Protein AF-A0A1R0WGQ3-F1 (afdb_monomer_lite)

Structure (mmCIF, N/CA/C/O backbone):
data_AF-A0A1R0WGQ3-F1
#
_entry.id   AF-A0A1R0WGQ3-F1
#
loop_
_atom_site.group_PDB
_atom_site.id
_atom_site.type_symbol
_atom_site.label_atom_id
_atom_site.label_alt_id
_atom_site.lab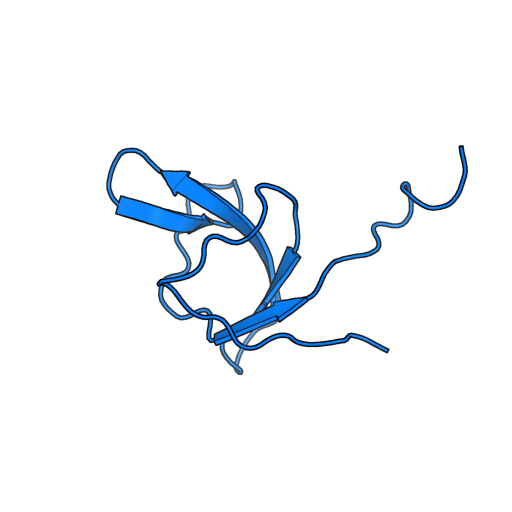el_comp_id
_atom_site.label_asym_id
_atom_site.label_entity_id
_atom_site.label_seq_id
_atom_site.pdbx_PDB_ins_code
_atom_site.Cartn_x
_atom_site.Cartn_y
_atom_site.Cartn_z
_atom_site.occupancy
_atom_site.B_iso_or_equiv
_atom_site.auth_seq_id
_atom_site.auth_comp_id
_atom_site.auth_asym_id
_atom_s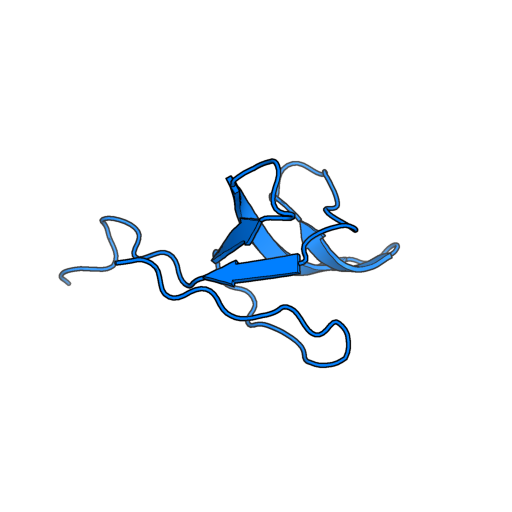ite.auth_atom_id
_atom_site.pdbx_PDB_model_num
ATOM 1 N N . MET A 1 1 ? -13.823 4.663 11.772 1.00 76.56 1 MET A N 1
ATOM 2 C CA . MET A 1 1 ? -14.138 4.354 10.358 1.00 76.56 1 MET A CA 1
ATOM 3 C C . MET A 1 1 ? -12.885 4.634 9.545 1.00 76.56 1 MET A C 1
ATOM 5 O O . MET A 1 1 ? -12.326 5.710 9.717 1.00 76.56 1 MET A O 1
ATOM 9 N N . ILE A 1 2 ? -12.401 3.671 8.757 1.00 83.25 2 ILE A N 1
ATOM 10 C CA . ILE A 1 2 ? -11.162 3.825 7.975 1.00 83.25 2 ILE A CA 1
ATOM 11 C C . ILE A 1 2 ? -11.460 4.682 6.740 1.00 83.25 2 ILE A C 1
ATOM 13 O O . ILE A 1 2 ? -12.412 4.399 6.016 1.00 83.25 2 ILE A O 1
ATOM 17 N N . GLN A 1 3 ? -10.659 5.724 6.518 1.00 90.12 3 GLN A N 1
ATOM 18 C CA . GLN A 1 3 ? -10.778 6.614 5.362 1.00 90.12 3 GLN A CA 1
ATOM 19 C C . GLN A 1 3 ? -9.785 6.186 4.280 1.00 90.12 3 GLN A C 1
ATOM 21 O O . GLN A 1 3 ? -8.606 6.537 4.330 1.00 90.12 3 GLN A O 1
ATOM 26 N N . TRP A 1 4 ? -10.263 5.409 3.311 1.00 92.44 4 TRP A N 1
ATOM 27 C CA . TRP A 1 4 ? -9.448 4.938 2.195 1.00 92.44 4 TRP A CA 1
ATOM 28 C C . TRP A 1 4 ? -9.205 6.046 1.169 1.00 92.44 4 TRP A C 1
ATOM 30 O O . TRP A 1 4 ? -10.134 6.698 0.695 1.00 92.44 4 TRP A O 1
ATOM 40 N N . LYS A 1 5 ? -7.942 6.228 0.790 1.00 94.00 5 LYS A N 1
ATOM 41 C CA . LYS A 1 5 ? -7.481 7.129 -0.267 1.00 94.00 5 LYS A CA 1
ATOM 42 C C . LYS A 1 5 ? -7.052 6.286 -1.465 1.00 94.00 5 LYS A C 1
ATOM 44 O O . LYS A 1 5 ? -6.339 5.297 -1.306 1.00 94.00 5 LYS A O 1
ATOM 49 N N . LYS A 1 6 ? -7.487 6.665 -2.669 1.00 94.62 6 LYS A N 1
ATOM 50 C CA . LYS A 1 6 ? -7.061 6.001 -3.909 1.00 94.62 6 LYS A CA 1
ATOM 51 C C . LYS A 1 6 ? -5.576 6.261 -4.145 1.00 94.62 6 LYS A C 1
ATOM 53 O O . LYS A 1 6 ? -5.133 7.407 -4.080 1.00 94.62 6 LYS A O 1
ATOM 58 N N . TYR A 1 7 ? -4.826 5.203 -4.420 1.00 91.81 7 TYR A N 1
ATOM 5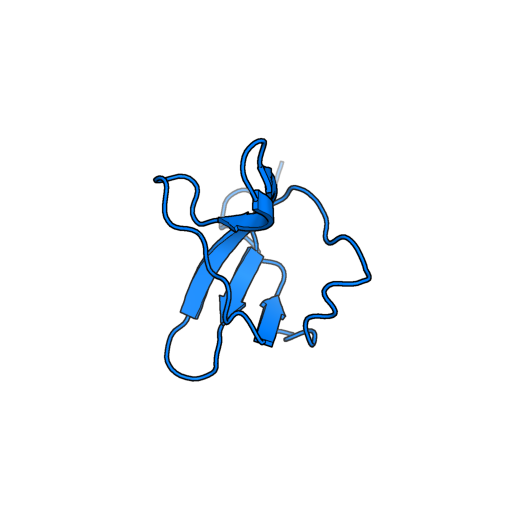9 C CA . TYR A 1 7 ? -3.406 5.295 -4.716 1.00 91.81 7 TYR A CA 1
ATOM 60 C C . TYR A 1 7 ? -3.177 5.884 -6.117 1.00 91.81 7 TYR A C 1
ATOM 62 O O . TYR A 1 7 ? -3.808 5.474 -7.092 1.00 91.81 7 TYR A O 1
ATOM 70 N N . ASP A 1 8 ? -2.275 6.863 -6.203 1.00 89.94 8 ASP A N 1
ATOM 71 C CA . ASP A 1 8 ? -1.779 7.449 -7.448 1.00 89.94 8 ASP A CA 1
ATOM 72 C C . ASP A 1 8 ? -0.249 7.319 -7.450 1.00 89.94 8 ASP A C 1
ATOM 74 O O . A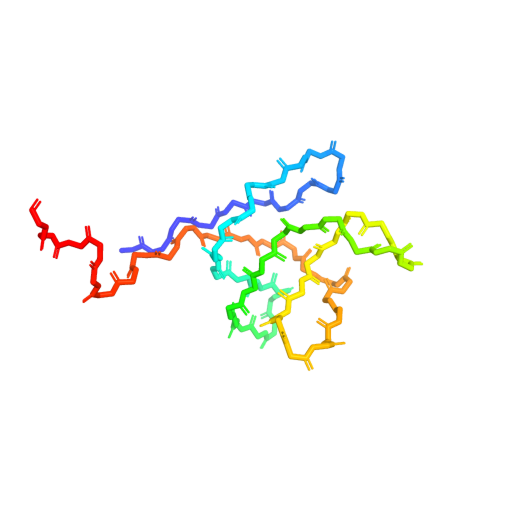SP A 1 8 ? 0.414 8.030 -6.693 1.00 89.94 8 ASP A O 1
ATOM 78 N N . PRO A 1 9 ? 0.342 6.445 -8.284 1.00 83.62 9 PRO A N 1
ATOM 79 C CA . PRO A 1 9 ? 1.785 6.204 -8.282 1.00 83.62 9 PRO A CA 1
ATOM 80 C C . PRO A 1 9 ? 2.613 7.428 -8.694 1.00 83.62 9 PRO A C 1
ATOM 82 O O . PRO A 1 9 ? 3.821 7.453 -8.477 1.00 83.62 9 PRO A O 1
ATOM 85 N N . ARG A 1 10 ? 1.989 8.466 -9.269 1.00 83.62 10 ARG A N 1
ATOM 86 C CA . ARG A 1 10 ? 2.661 9.727 -9.622 1.00 83.62 10 ARG A CA 1
ATOM 87 C C . ARG A 1 10 ? 2.783 10.682 -8.439 1.00 83.62 10 ARG A C 1
ATOM 89 O O . ARG A 1 10 ? 3.489 11.683 -8.546 1.00 83.62 10 ARG A O 1
ATOM 96 N N . LYS A 1 11 ? 2.078 10.413 -7.338 1.00 81.31 11 LYS A N 1
ATOM 97 C CA . LYS A 1 11 ? 2.083 11.245 -6.137 1.00 81.31 11 LYS A CA 1
ATOM 98 C C . LYS A 1 11 ? 2.751 10.471 -5.005 1.00 81.31 11 LYS A C 1
ATOM 100 O O . LYS A 1 11 ? 2.220 9.441 -4.592 1.00 81.31 11 LYS A O 1
ATOM 105 N N . PRO A 1 12 ? 3.902 10.937 -4.498 1.00 70.81 12 PRO A N 1
ATOM 106 C CA . PRO A 1 12 ? 4.554 10.268 -3.387 1.00 70.81 12 PRO A CA 1
ATOM 107 C C . PRO A 1 12 ? 3.648 10.313 -2.156 1.00 70.81 12 PRO A C 1
ATOM 109 O O . PRO A 1 12 ? 3.071 11.352 -1.826 1.00 70.81 12 PRO A O 1
ATOM 112 N N . VAL A 1 13 ? 3.525 9.172 -1.487 1.00 79.44 13 VAL A N 1
ATOM 113 C CA . VAL A 1 13 ? 2.890 9.058 -0.176 1.00 79.44 13 VAL A CA 1
ATOM 114 C C . VAL A 1 13 ? 3.992 9.165 0.889 1.00 79.44 13 VAL A C 1
ATOM 116 O O . VAL A 1 13 ? 5.173 8.952 0.603 1.00 79.44 13 VAL A O 1
ATOM 119 N N . SER A 1 14 ? 3.634 9.596 2.099 1.00 78.12 14 SER A N 1
ATOM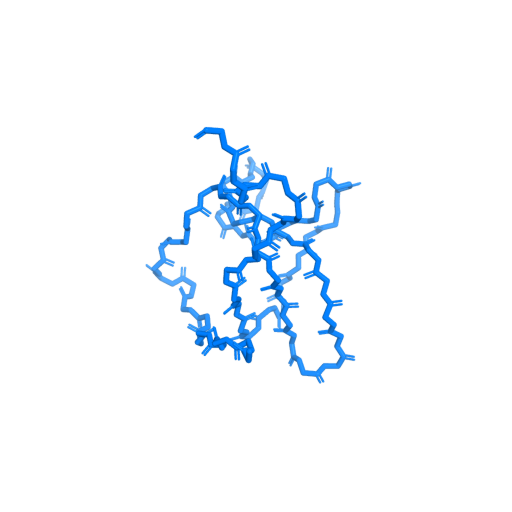 120 C CA . SER A 1 14 ? 4.600 9.807 3.184 1.00 78.12 14 SER A CA 1
ATOM 121 C C . SER A 1 14 ? 5.319 8.503 3.566 1.00 78.12 14 SER A C 1
ATOM 123 O O . SER A 1 14 ? 4.752 7.419 3.454 1.00 78.12 14 SER A O 1
ATOM 125 N N . HIS A 1 15 ? 6.550 8.600 4.072 1.00 85.50 15 HIS A N 1
ATOM 126 C CA . HIS A 1 15 ? 7.359 7.464 4.544 1.00 85.50 15 HIS A CA 1
ATOM 127 C C . HIS A 1 15 ? 6.931 6.976 5.945 1.00 85.50 15 HIS A C 1
ATOM 129 O O . HIS A 1 15 ? 7.771 6.719 6.806 1.00 85.50 15 HIS A O 1
ATOM 135 N N . ILE A 1 16 ? 5.627 6.887 6.200 1.00 86.94 16 ILE A N 1
ATOM 136 C CA . ILE A 1 16 ? 5.061 6.368 7.453 1.00 86.94 16 ILE A CA 1
ATOM 137 C C . ILE A 1 16 ? 4.288 5.072 7.178 1.00 86.94 16 ILE A C 1
ATOM 139 O O . ILE A 1 16 ? 3.975 4.784 6.021 1.00 86.94 16 ILE A O 1
ATOM 143 N N . PRO A 1 17 ? 3.977 4.264 8.203 1.00 89.75 17 PRO A N 1
ATOM 144 C CA . PRO A 1 17 ? 3.122 3.097 8.029 1.00 89.75 17 PRO A CA 1
ATOM 145 C C . PRO A 1 17 ? 1.689 3.482 7.634 1.00 89.75 17 PRO A C 1
ATOM 147 O O . PRO A 1 17 ? 1.067 4.341 8.253 1.00 89.75 17 PRO A O 1
ATOM 150 N N . TYR A 1 18 ? 1.144 2.781 6.646 1.00 92.19 18 TYR A N 1
ATOM 151 C CA . TYR A 1 18 ? -0.254 2.852 6.228 1.00 92.19 18 TYR A CA 1
ATOM 152 C C . TYR A 1 18 ? -0.874 1.458 6.237 1.00 92.19 18 TYR A C 1
ATOM 154 O O . TYR A 1 18 ? -0.176 0.450 6.107 1.00 92.19 18 TYR A O 1
ATOM 162 N N . LEU A 1 19 ? -2.201 1.402 6.324 1.00 93.00 19 LEU A N 1
ATOM 163 C CA . LEU A 1 19 ? -2.946 0.268 5.790 1.00 93.00 19 LEU A CA 1
ATOM 164 C C . LEU A 1 19 ? -3.005 0.404 4.273 1.00 93.00 19 LEU A C 1
ATOM 166 O O . LEU A 1 19 ? -3.307 1.484 3.770 1.00 93.00 19 LEU A O 1
ATOM 170 N N . VAL A 1 20 ? -2.764 -0.681 3.550 1.00 93.94 20 VAL A N 1
ATOM 171 C CA . VAL A 1 20 ? -2.887 -0.737 2.091 1.00 93.94 20 VAL A CA 1
ATOM 172 C C . VAL A 1 20 ? -3.756 -1.910 1.671 1.00 93.94 20 VAL A C 1
ATOM 174 O O . VAL A 1 20 ? -3.865 -2.906 2.389 1.00 93.94 20 VAL A O 1
ATOM 177 N N . THR A 1 21 ? -4.385 -1.786 0.507 1.00 94.94 21 THR A N 1
ATOM 178 C CA . THR A 1 21 ? -5.230 -2.833 -0.066 1.00 94.94 21 THR A CA 1
ATOM 179 C C . THR A 1 21 ? -5.228 -2.776 -1.586 1.00 94.94 21 THR A C 1
ATOM 181 O O . THR A 1 21 ? -5.099 -1.702 -2.180 1.00 94.94 21 THR A O 1
ATOM 184 N N . ASN A 1 22 ? -5.395 -3.939 -2.206 1.00 94.75 22 ASN A N 1
ATOM 185 C CA . ASN A 1 22 ? -5.711 -4.092 -3.623 1.00 94.75 22 ASN A CA 1
ATOM 186 C C . ASN A 1 22 ? -7.203 -4.432 -3.864 1.00 94.75 22 ASN A C 1
ATOM 188 O O . ASN A 1 22 ? -7.657 -4.353 -5.001 1.00 94.75 22 ASN A O 1
ATOM 192 N N . GLY A 1 23 ? -7.970 -4.735 -2.807 1.00 94.06 23 GLY A N 1
ATOM 193 C CA . GLY A 1 23 ? -9.347 -5.247 -2.853 1.00 94.06 23 GLY A CA 1
ATOM 194 C C . GLY A 1 23 ? -9.502 -6.671 -2.300 1.00 94.06 23 GLY A C 1
ATOM 195 O O . GLY A 1 23 ? -10.558 -6.992 -1.762 1.00 94.06 23 GLY A O 1
ATOM 196 N N . ASP A 1 24 ? -8.440 -7.477 -2.348 1.00 94.69 24 ASP A N 1
ATOM 197 C CA . ASP A 1 24 ? -8.430 -8.879 -1.910 1.00 94.69 24 ASP A CA 1
ATOM 198 C C . ASP A 1 24 ? -7.811 -9.057 -0.516 1.00 94.69 24 ASP A C 1
ATOM 200 O O . ASP A 1 24 ? -8.174 -9.972 0.223 1.00 94.69 24 ASP A O 1
ATOM 204 N N . TYR A 1 25 ? -6.887 -8.170 -0.130 1.00 91.75 25 TYR A N 1
ATOM 205 C CA . TYR A 1 25 ? -6.249 -8.181 1.188 1.00 91.75 25 TYR A CA 1
ATOM 206 C C . TYR A 1 25 ? -6.103 -6.783 1.788 1.00 91.75 25 TYR A C 1
ATOM 208 O O . TYR A 1 25 ? -6.141 -5.770 1.090 1.00 91.75 25 TYR A O 1
ATOM 216 N N . VAL A 1 26 ? -5.882 -6.737 3.103 1.00 93.06 26 VAL A N 1
ATOM 217 C CA . VAL A 1 26 ? -5.501 -5.528 3.842 1.00 93.06 26 VAL A CA 1
ATOM 218 C C . VAL A 1 26 ? -4.272 -5.843 4.689 1.00 93.06 26 VAL A C 1
ATOM 220 O O . VAL A 1 26 ? -4.298 -6.789 5.473 1.00 93.06 26 VAL A O 1
ATOM 223 N N . LEU A 1 27 ? -3.204 -5.057 4.548 1.00 92.00 27 LEU A N 1
ATOM 224 C CA . LEU A 1 27 ? -1.961 -5.229 5.314 1.00 92.00 27 LEU A CA 1
ATOM 225 C C . LEU A 1 27 ? -1.296 -3.882 5.628 1.00 92.00 27 LEU A C 1
ATOM 227 O O . LEU A 1 27 ? -1.717 -2.843 5.118 1.00 92.00 27 LEU A O 1
ATOM 231 N N . LYS A 1 28 ? -0.252 -3.895 6.465 1.00 92.19 28 LYS A N 1
ATOM 232 C CA . LYS A 1 28 ? 0.554 -2.708 6.784 1.00 92.19 28 LYS A CA 1
ATOM 233 C C . LYS A 1 28 ? 1.722 -2.567 5.802 1.00 92.19 28 LYS A C 1
ATOM 235 O O . LYS A 1 28 ? 2.474 -3.519 5.634 1.00 92.19 28 LYS A O 1
ATOM 240 N N . ALA A 1 29 ? 1.911 -1.386 5.217 1.00 92.50 29 ALA A N 1
ATOM 241 C CA . ALA A 1 29 ? 3.037 -1.097 4.326 1.00 92.50 29 ALA A CA 1
ATOM 242 C C . ALA A 1 29 ? 3.520 0.356 4.448 1.00 92.50 29 ALA A C 1
ATOM 244 O O . ALA A 1 29 ? 2.816 1.212 4.982 1.00 92.50 29 ALA A O 1
ATOM 245 N N . ILE A 1 30 ? 4.719 0.636 3.939 1.00 91.75 30 ILE A N 1
ATOM 246 C CA . ILE A 1 30 ? 5.316 1.974 3.847 1.00 91.75 30 ILE A CA 1
ATOM 247 C C . ILE A 1 30 ? 5.548 2.296 2.369 1.00 91.75 30 ILE A C 1
ATOM 249 O O . ILE A 1 30 ? 6.021 1.443 1.615 1.00 91.75 30 ILE A O 1
ATOM 253 N N . HIS A 1 31 ? 5.218 3.521 1.951 1.00 91.25 31 HIS A N 1
ATOM 254 C CA . HIS A 1 31 ? 5.566 4.021 0.620 1.00 91.25 31 HIS A CA 1
ATOM 255 C C . HIS A 1 31 ? 6.943 4.674 0.687 1.00 91.25 31 HIS A C 1
ATOM 257 O O . HIS A 1 31 ? 7.123 5.687 1.361 1.00 91.25 31 HIS A O 1
ATOM 263 N N . ALA A 1 32 ? 7.931 4.067 0.037 1.00 89.19 32 ALA A N 1
ATOM 264 C CA . ALA A 1 32 ? 9.319 4.503 0.122 1.00 89.19 32 ALA A CA 1
ATOM 265 C C . ALA A 1 32 ? 10.065 4.289 -1.193 1.00 89.19 32 ALA A C 1
ATOM 267 O O . ALA A 1 32 ? 9.646 3.505 -2.047 1.00 89.19 32 ALA A O 1
ATOM 268 N N . ASN A 1 33 ? 11.201 4.970 -1.345 1.00 86.75 33 ASN A N 1
ATOM 269 C CA . ASN A 1 33 ? 12.122 4.716 -2.446 1.00 86.75 33 ASN A CA 1
ATOM 270 C C . ASN A 1 33 ? 13.031 3.519 -2.136 1.00 86.75 33 ASN A C 1
ATOM 272 O O . ASN A 1 33 ? 13.935 3.614 -1.303 1.00 86.75 33 ASN A O 1
ATOM 276 N N . TYR A 1 34 ? 12.820 2.411 -2.839 1.00 83.06 34 TYR A N 1
ATOM 277 C CA . TYR A 1 34 ? 13.650 1.217 -2.750 1.00 83.06 34 TYR A CA 1
ATOM 278 C C . TYR A 1 34 ? 14.639 1.191 -3.914 1.00 83.06 34 TYR A C 1
ATOM 280 O O . TYR A 1 34 ? 14.258 1.326 -5.074 1.00 83.06 34 TYR A O 1
ATOM 288 N N . ARG A 1 35 ? 15.925 0.978 -3.611 1.00 81.69 35 ARG A N 1
ATOM 289 C CA . ARG A 1 35 ? 17.042 1.131 -4.563 1.00 81.69 35 ARG A CA 1
ATOM 290 C C . ARG A 1 35 ? 16.859 0.396 -5.901 1.00 81.69 35 ARG A C 1
ATOM 292 O O . ARG A 1 35 ? 17.353 0.881 -6.912 1.00 81.69 35 ARG A O 1
ATOM 299 N N . GLU A 1 36 ? 16.191 -0.754 -5.904 1.00 80.88 36 GLU A N 1
ATOM 300 C CA . GLU A 1 36 ? 16.078 -1.641 -7.073 1.00 80.88 36 GLU A CA 1
ATOM 301 C C . GLU A 1 36 ? 14.823 -1.403 -7.924 1.00 80.88 36 GLU A C 1
ATOM 303 O O . GLU A 1 36 ? 14.817 -1.724 -9.108 1.00 80.88 36 GLU A O 1
ATOM 308 N N . VAL A 1 37 ? 13.768 -0.832 -7.340 1.00 82.69 37 VAL A N 1
ATOM 309 C CA . VAL A 1 37 ? 12.435 -0.728 -7.967 1.00 82.69 37 VAL A CA 1
ATOM 310 C C . VAL A 1 37 ? 11.878 0.697 -7.974 1.00 82.69 37 VAL A C 1
ATOM 312 O O . VAL A 1 37 ? 10.853 0.963 -8.596 1.00 82.69 37 VAL A O 1
ATOM 315 N N . GLY A 1 38 ? 12.560 1.633 -7.315 1.00 83.88 38 GLY A N 1
ATOM 316 C CA . GLY A 1 38 ? 12.106 3.004 -7.154 1.00 83.88 38 GLY A CA 1
ATOM 317 C C . GLY A 1 38 ? 11.048 3.148 -6.061 1.00 83.88 38 GLY A C 1
ATOM 318 O O . GLY A 1 38 ? 10.999 2.387 -5.092 1.00 83.88 38 GLY A O 1
ATOM 319 N N . TYR A 1 39 ? 10.211 4.174 -6.201 1.00 86.25 39 TYR A N 1
ATOM 320 C CA . TYR A 1 39 ? 9.213 4.536 -5.200 1.00 86.25 39 TYR A CA 1
ATOM 321 C C . TYR A 1 39 ? 8.004 3.592 -5.259 1.00 86.25 39 TYR A C 1
ATOM 323 O O . TYR A 1 39 ? 7.232 3.630 -6.215 1.00 86.25 39 TYR A O 1
ATOM 331 N N . THR A 1 40 ? 7.829 2.747 -4.244 1.00 89.19 40 THR A N 1
ATOM 332 C CA . THR A 1 40 ? 6.757 1.740 -4.199 1.00 89.19 40 THR A CA 1
ATOM 333 C C . THR A 1 40 ? 6.331 1.423 -2.764 1.00 89.19 40 THR A C 1
ATOM 335 O O . THR A 1 40 ? 6.882 1.966 -1.807 1.00 89.19 40 THR A O 1
ATOM 338 N N . TRP A 1 41 ? 5.308 0.584 -2.614 1.00 92.31 41 TRP A N 1
ATOM 339 C CA . TRP A 1 41 ? 4.853 0.058 -1.332 1.00 92.31 41 TRP A CA 1
ATOM 340 C C . TRP A 1 41 ? 5.642 -1.194 -0.953 1.00 92.31 41 TRP A C 1
ATOM 342 O O . TRP A 1 41 ? 5.794 -2.108 -1.766 1.00 92.31 41 TRP A O 1
ATOM 352 N N . GLY A 1 42 ? 6.101 -1.249 0.295 1.00 91.31 42 GLY A N 1
ATOM 353 C CA . GLY A 1 42 ? 6.710 -2.441 0.874 1.00 91.31 42 GLY A CA 1
ATOM 354 C C . GLY A 1 42 ? 6.280 -2.656 2.319 1.00 91.31 42 GLY A C 1
ATOM 355 O O . GLY A 1 42 ? 6.031 -1.704 3.058 1.00 91.31 42 GLY A O 1
ATOM 356 N N . ASP A 1 43 ? 6.192 -3.915 2.729 1.00 87.56 43 ASP A N 1
ATOM 357 C CA . ASP A 1 43 ? 5.790 -4.317 4.086 1.00 87.56 43 ASP A CA 1
ATOM 358 C C . ASP A 1 43 ? 6.918 -4.212 5.132 1.00 87.56 43 ASP A C 1
ATOM 360 O O . ASP A 1 43 ? 6.685 -4.358 6.330 1.00 87.56 43 ASP A O 1
ATOM 364 N N . GLY A 1 44 ? 8.141 -3.908 4.688 1.00 74.56 44 GLY A N 1
ATOM 365 C CA . GLY A 1 44 ? 9.335 -3.833 5.531 1.00 74.56 44 GLY A CA 1
ATOM 366 C C . GLY A 1 44 ? 10.070 -5.167 5.701 1.00 74.56 44 GLY A C 1
ATOM 367 O O . GLY A 1 44 ? 11.218 -5.155 6.140 1.00 74.56 44 GLY A O 1
ATOM 368 N N . GLU A 1 45 ? 9.479 -6.291 5.284 1.00 70.94 45 GLU A N 1
ATOM 369 C CA . GLU A 1 45 ? 10.061 -7.639 5.396 1.00 70.94 45 GLU A CA 1
ATOM 370 C C . GLU A 1 45 ? 10.600 -8.199 4.070 1.00 70.94 45 GLU A C 1
ATOM 372 O O . GLU A 1 45 ? 11.117 -9.316 4.050 1.00 70.94 45 GLU A O 1
ATOM 377 N N . ARG A 1 46 ? 10.613 -7.367 3.013 1.00 61.84 46 ARG A N 1
ATOM 378 C CA . ARG A 1 46 ? 11.188 -7.564 1.656 1.00 61.84 46 ARG A CA 1
ATOM 379 C C . ARG A 1 46 ? 10.164 -7.848 0.553 1.00 61.84 46 ARG A C 1
ATOM 381 O O . ARG A 1 46 ? 10.585 -8.025 -0.590 1.00 61.84 46 ARG A O 1
ATOM 388 N N . ALA A 1 47 ? 8.859 -7.848 0.832 1.00 76.69 47 ALA A N 1
ATOM 389 C CA . ALA A 1 47 ? 7.864 -7.954 -0.231 1.00 76.69 47 ALA A CA 1
ATOM 390 C C . ALA A 1 47 ? 7.509 -6.565 -0.783 1.00 76.69 47 ALA A C 1
ATOM 392 O O . ALA A 1 47 ? 7.106 -5.661 -0.047 1.00 76.69 47 ALA A O 1
ATOM 393 N N . PHE A 1 48 ? 7.660 -6.398 -2.098 1.00 88.38 48 PHE A N 1
ATOM 394 C CA . PHE A 1 48 ? 7.082 -5.268 -2.822 1.00 88.38 48 PHE A CA 1
ATOM 395 C C . PHE A 1 48 ? 5.617 -5.558 -3.126 1.00 88.38 48 PHE A C 1
ATOM 397 O O . PHE A 1 48 ? 5.256 -6.693 -3.435 1.00 88.38 48 PHE A O 1
ATOM 404 N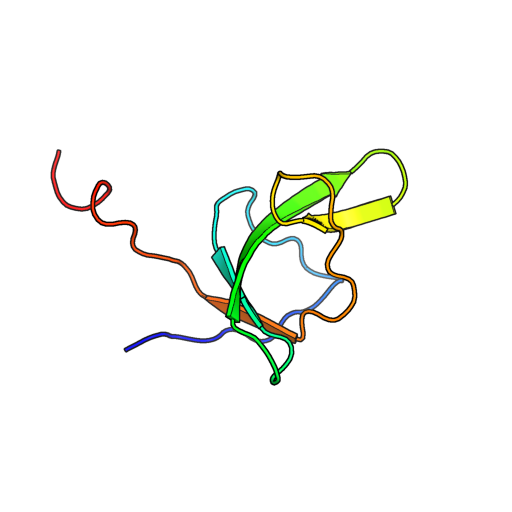 N . LEU A 1 49 ? 4.791 -4.519 -3.085 1.00 90.00 49 LEU A N 1
ATOM 405 C CA . LEU A 1 49 ? 3.345 -4.623 -3.258 1.00 90.00 49 LEU A CA 1
ATOM 406 C C . LEU A 1 49 ? 2.927 -3.810 -4.493 1.00 90.00 49 LEU A C 1
ATOM 408 O O . LEU A 1 49 ? 2.516 -2.652 -4.365 1.00 90.00 49 LEU A O 1
ATOM 412 N N . PRO A 1 50 ? 3.107 -4.358 -5.709 1.00 87.31 50 PRO A N 1
ATOM 413 C CA . PRO A 1 50 ? 2.914 -3.612 -6.953 1.00 87.31 50 PRO A CA 1
ATOM 414 C C . PRO A 1 50 ? 1.443 -3.318 -7.282 1.00 87.31 50 PRO A C 1
ATOM 416 O O . PRO A 1 50 ? 1.162 -2.487 -8.141 1.00 87.31 50 PRO A O 1
ATOM 419 N N . ASP A 1 51 ? 0.508 -3.996 -6.627 1.00 91.75 51 ASP A N 1
ATOM 420 C CA . ASP A 1 51 ? -0.924 -4.019 -6.927 1.00 91.75 51 ASP A CA 1
ATOM 421 C C . ASP A 1 51 ? -1.780 -3.239 -5.917 1.00 91.75 51 ASP A C 1
ATOM 423 O O . ASP A 1 51 ? -3.008 -3.297 -5.961 1.00 91.75 51 ASP A O 1
ATOM 427 N N . VAL A 1 52 ? -1.159 -2.455 -5.030 1.00 93.75 52 VAL A N 1
ATOM 428 C CA . VAL A 1 52 ? -1.883 -1.568 -4.109 1.00 93.75 52 VAL A CA 1
ATOM 429 C C . VAL A 1 52 ? -2.761 -0.591 -4.894 1.00 93.75 52 VAL A C 1
ATOM 431 O O . VAL A 1 52 ? -2.285 0.148 -5.752 1.00 93.75 52 VAL A O 1
ATOM 434 N N . THR A 1 53 ? -4.051 -0.538 -4.559 1.00 95.44 53 THR A N 1
ATOM 435 C CA . THR A 1 53 ? -5.020 0.381 -5.176 1.00 95.44 53 THR A CA 1
ATOM 436 C C . THR A 1 53 ? -5.475 1.478 -4.221 1.00 95.44 53 THR A C 1
ATOM 438 O O . THR A 1 53 ? -5.834 2.568 -4.673 1.00 95.44 53 THR A O 1
ATOM 441 N N . HIS A 1 54 ? -5.450 1.222 -2.911 1.00 95.62 54 HIS A N 1
ATOM 442 C CA . HIS A 1 54 ? -5.852 2.178 -1.883 1.00 95.62 54 HIS A CA 1
ATOM 443 C C . HIS A 1 54 ? -4.964 2.084 -0.647 1.00 95.62 54 HIS A C 1
ATOM 445 O O . HIS A 1 54 ? -4.387 1.040 -0.345 1.00 95.62 54 HIS A O 1
ATOM 451 N N . TYR A 1 55 ? -4.901 3.187 0.091 1.00 94.31 55 TYR A N 1
ATOM 452 C CA . TYR A 1 55 ? -4.183 3.283 1.351 1.00 94.31 55 TYR A CA 1
ATOM 453 C C . TYR A 1 55 ? -4.964 4.122 2.365 1.00 94.31 55 TYR A C 1
ATOM 455 O O . TYR A 1 55 ? -5.782 4.962 1.991 1.00 94.31 55 TYR A O 1
ATOM 463 N N . ALA A 1 56 ? -4.730 3.902 3.650 1.00 93.12 56 ALA A N 1
ATOM 464 C CA . ALA A 1 56 ? -5.325 4.668 4.735 1.00 93.12 56 ALA A CA 1
ATOM 465 C C . ALA A 1 56 ? -4.315 4.841 5.867 1.00 93.12 56 ALA A C 1
ATOM 467 O O . ALA A 1 56 ? -3.530 3.937 6.155 1.00 93.12 56 ALA A O 1
ATOM 468 N N . GLU A 1 57 ? -4.319 6.016 6.494 1.00 90.38 57 GLU A N 1
ATOM 469 C CA . GLU A 1 57 ? -3.500 6.266 7.683 1.00 90.38 57 GLU A CA 1
ATOM 470 C C . GLU A 1 57 ? -3.934 5.308 8.788 1.00 90.38 57 GLU A C 1
ATOM 472 O O . GLU A 1 57 ? -5.129 5.072 8.995 1.00 90.38 57 GLU A O 1
ATOM 477 N N . ILE A 1 58 ? -2.949 4.708 9.448 1.00 83.12 58 ILE A N 1
ATOM 478 C CA . ILE A 1 58 ? -3.192 3.764 10.525 1.00 83.12 58 ILE A CA 1
ATOM 479 C C . ILE A 1 58 ? -2.966 4.492 11.847 1.00 83.12 58 ILE A C 1
ATOM 481 O O . ILE A 1 58 ? -1.859 4.923 12.146 1.00 83.12 58 ILE A O 1
ATOM 485 N N . ASN A 1 59 ? -4.020 4.624 12.648 1.00 72.19 59 ASN A N 1
ATOM 486 C CA . ASN A 1 59 ? -3.871 5.076 14.027 1.00 72.19 59 ASN A CA 1
ATOM 487 C C . ASN A 1 59 ? -3.344 3.882 14.829 1.00 72.19 59 ASN A C 1
ATOM 489 O O . ASN A 1 59 ? -4.130 3.034 15.261 1.00 72.19 59 ASN A O 1
ATOM 493 N N . LEU A 1 60 ? -2.021 3.752 14.962 1.00 64.44 60 LEU A N 1
ATOM 494 C CA . LEU A 1 60 ? -1.451 2.717 15.824 1.00 64.44 60 LEU A CA 1
ATOM 495 C C . LEU A 1 60 ? -1.805 3.040 17.284 1.00 64.44 60 LEU A C 1
ATOM 497 O O . LEU A 1 60 ? -1.734 4.209 17.670 1.00 64.44 60 LEU A O 1
ATOM 501 N N . PRO A 1 61 ? -2.144 2.038 18.117 1.00 58.00 61 PRO A N 1
ATOM 502 C CA . PRO A 1 61 ? -2.521 2.234 19.523 1.00 58.00 61 PRO A CA 1
ATOM 503 C C . PRO A 1 61 ? -1.360 2.676 20.450 1.00 58.00 61 PRO A C 1
ATOM 505 O O . PRO A 1 61 ? -1.306 2.282 21.606 1.00 58.00 61 PRO A O 1
ATOM 508 N N . GLY A 1 62 ? -0.434 3.503 19.958 1.00 54.66 62 GLY A N 1
ATOM 509 C CA . GLY A 1 62 ? 0.625 4.162 20.728 1.00 54.66 62 GLY A CA 1
ATOM 510 C C . GLY A 1 62 ? 0.923 5.605 20.295 1.00 54.66 62 GLY A C 1
ATOM 511 O O . GLY A 1 62 ? 1.808 6.222 20.871 1.00 54.66 62 GLY A O 1
ATOM 512 N N . GLU A 1 63 ? 0.211 6.144 19.295 1.00 56.34 63 GLU A N 1
ATOM 513 C CA . GLU A 1 63 ? 0.280 7.571 18.912 1.00 56.34 63 GLU A CA 1
ATOM 514 C C . GLU A 1 63 ? -0.859 8.406 19.527 1.00 56.34 63 GLU A C 1
ATOM 516 O O . GLU A 1 63 ? -0.907 9.624 19.368 1.00 56.34 63 GLU A O 1
ATOM 521 N N . VAL A 1 64 ? -1.778 7.752 20.241 1.00 49.94 64 VAL A N 1
ATOM 522 C CA . VAL A 1 64 ? -2.747 8.395 21.131 1.00 49.94 64 VAL A CA 1
ATOM 523 C C . VAL A 1 64 ? -2.139 8.432 22.534 1.00 49.94 64 VAL A C 1
ATOM 525 O O . VAL A 1 64 ? -1.991 7.392 23.166 1.00 49.94 64 VAL A O 1
ATOM 528 N N . ASP A 1 65 ? -1.784 9.641 22.964 1.00 49.28 65 ASP A N 1
ATOM 529 C CA . ASP A 1 65 ? -1.283 10.048 24.286 1.00 49.28 65 ASP A CA 1
ATOM 530 C C . ASP A 1 65 ? 0.231 9.880 24.555 1.00 49.28 65 ASP A C 1
ATOM 532 O O . ASP A 1 65 ? 0.698 8.897 25.136 1.00 49.28 65 ASP A O 1
ATOM 536 N N . GLN A 1 66 ? 0.982 10.943 24.232 1.00 42.03 66 GLN A N 1
ATOM 537 C CA . GLN A 1 66 ? 2.002 11.512 25.126 1.00 42.03 66 GLN A CA 1
ATOM 538 C C . GLN A 1 66 ? 1.706 12.990 25.369 1.00 42.03 66 GLN A C 1
ATOM 540 O O . GLN A 1 66 ? 1.374 13.688 24.383 1.00 42.03 66 GLN A O 1
#

Foldseek 3Di:
DWDKDFDDVVDQDDQDWKWWDLPPDTDIWGQDQDPPPGTFTDNVPPDTDHRTGIITHDPDPPVPDD

Secondary structure (DSSP, 8-state):
----EE--TTSPPPSSEEEEESSS-EEEEEEEEETTTEEEEE-SSS-B-TT--EEEE---TTSS--

Sequence (66 aa):
MIQWKKYDPRKPVSHIPYLVTNGDYVLKAIHANYREVGYTWGDGERAFLPDVTHYAEINLPGEVDQ

Radius of gyration: 12.02 Å; chains: 1; bounding box: 31×20×35 Å

pLDDT: mean 83.68, std 12.67, range [42.03, 95.62]

=== Feature glossary ===
A reading guide for the features in this record.

Start from the sequence.

  · This is the polypeptide sequence — one letter per residue, N-terminus first. Length ranges from a few dozen residues for small domains to over a thousand for large multi-domain proteins.

Fold it, and you get atomic coordinates and the backbone conformation that goes with them.

  · Structure coordinates are given as an mmCIF _atom_site loop: one row per atom with element, residue name, chain id, sequence number, and x/y/z position in Å. Only the four main-chain atoms per residue are included here; side chains are omitted to keep the record compact.

  · Backbone dihedral angles. Every residue except chain termini has a φ (preceding-C → N → Cα → C) and a ψ (N → Cα → C → next-N). They are reported in degrees following the IUPAC sign convention. Secondary structure is essentially a statement about which (φ, ψ) basin each residue occupies.

  · The SS8 string is DSSP's per-residue secondary-structure call. α-helix (H) means an i→i+4 H-bond ladder; β-strand (E) means the residue participates in a β-sheet; 3₁₀ (G) and π (I) are tighter and wider helices; T/S are turns/bends; '-' is loop.

  · SS3 is a coarse helix/strand/coil call (letters a/b/c) made by the P-SEA algorithm from inter-Cα distances and dihedrals. It is less detailed than DSSP but needs only Cα positions.

Summarize the fold with a handful of shape descriptors and a per-residue structural alphabet.

  · Radius of gyration (Rg) is the root-mean-square distance of Cα atoms from their centroid — a single number for overall size and compactness. A globular domain of N residues has Rg ≈ 2.2·N^0.38 Å; an extended or disordered chain has a much larger Rg. The Cα contact count is the number of residue pairs whose Cα atoms are within 8 Å and are more than four positions apart in sequence — a standard proxy for tertiary packing density. The bounding box is the smallest axis-aligned box enclosing all Cα atoms.

  · The Foldseek 3Di string encodes local tertiary geometry as a 20-letter alphabet — one character per residue — derived from the relative positions of nearby Cα atoms. Unlike the amino-acid sequence, 3Di is a direct function of the 3D structure, so two proteins with the same fold have similar 3Di strings even at low sequence identity.

  · Solvent-accessible surface area (SASA) is the area in Å² traced out by the centre of a 1.4 Å probe sphere (a water molecule) rolled over the protein's van der Waals surface (Shrake–Rupley / Lee–Richards construction). Buried residues have near-zero SASA; fully exposed residues can exceed 200 Å². The total SASA scales roughly with the number of surface residues.

Ask how reliable the model is.

  · pLDDT (predicted Local Distance Difference Test) is AlphaFold's per-residue confidence score, ranging from 0 to 100. Values above 90 indicate high confidence (typically well-packed cores); 70–90 is confident; 50–70 low confidence; below 50 usually means the region is disordered or the prediction is unreliable there. AlphaFold stores pLDDT in the mmCIF B-factor column.

  · B-factor (Debye–Waller factor) reflects atomic displacement in the crystal lattice. It is an experimental observable (units Å²), not a prediction; low values mean the atom is pinned down, high values mean it moves or is heterogeneous across the crystal.

  · Predicted Aligned Error (PAE) is an AlphaFold confidence matrix: entry (i, j) is the expected error in the position of residue j, in ångströms, when the prediction is superimposed on the true structure at residue i. Low PAE within a block of residues means that block is internally rigid and well-predicted; high PAE between two blocks means their relative placement is uncertain even if each block individually is confident.

Place it in context: what it resembles, what it is annotated as, and how it looks.

  · Nearest PDB neighbors are the top structural matches found by Foldseek when searching this structure against the entire Protein Data Bank. Each hit reports a TM-score (0 to 1; >0.5 almost always implies the same fold) and an E-value. These are *structural* homologs — they may share no detectable sequence similarity.

  · Functional annotations link the protein to curated databases. InterPro entries identify conserved domains and families by matching the sequence against member-database signatures (Pfam, PROSITE, CDD, …). Gene Ontology (GO) terms describe molecular function, biological process, and cellular component in a controlled vocabulary. CATH places the structure in a hierarchical fold classification (Class/Architecture/Topology/Homologous-superfamily). The organism is the source species.

  · Three diagnostic plots accompany the record. The Cα contact map visualizes the tertiary structure as a 2D adjacency matrix (8 Å cutoff, sequence-local contacts suppressed). The Ramachandran plot shows the distribution of backbone (φ, ψ) torsions, with points in the α and β basins reflecting secondary structure content. The PAE plot shows AlphaFold's inter-residue confidence as a color matrix.

  · Six rendered views show the 3D structure from the faces of a cube — i.e. along ±x, ±y, ±z. Rendering representation is drawn randomly per protein from cartoon (secondary-structure ribbons), sticks (backbone bonds), or molecular surface; coloring is either N→C rainbow (blue at the N-terminus through red at the C-terminus) or one color per chain.